Protein AF-A0A418RTS6-F1 (afdb_monomer_lite)

Sequence (90 aa):
MKQTKVLLNFFKFPIPIRIIFYRSIISHLTGNANFLVPSVSLDLATAAVDALAQCSVAAKDGAHITLANRNDAEKAADAIFRNLASYVEF

Radius of gyration: 13.52 Å; chains: 1; bounding box: 30×29×38 Å

pLDDT: mean 76.41, std 11.32, range [42.56, 88.25]

Secondary structure (DSSP, 8-state):
-PPP--S--GGGS-HHHHHHHHHHHHHHHTT-TT-SS-SS-HHHHHHHHHHHHHHHHHGGG--HHHHHHHHHHHHHHHHHHHHHHHHS--

Foldseek 3Di:
DDAQDFPDPLLPDDLVVSLVVLVVVLVVLVPDPVNPDAPDDSVLLVVLSVQLVVLVVVCVVVDPVSVVSNVVSSVVNVRSVSSRSVVVDD

Structure (mmCIF, N/CA/C/O backbone):
data_AF-A0A418RTS6-F1
#
_entry.id   AF-A0A418RTS6-F1
#
loop_
_atom_site.group_PDB
_atom_site.id
_atom_site.type_symbol
_atom_site.label_atom_id
_atom_site.label_alt_id
_atom_site.label_comp_id
_atom_site.label_asym_id
_atom_site.label_entity_id
_atom_site.label_seq_id
_atom_site.pdbx_PDB_ins_code
_atom_site.Cartn_x
_atom_site.Cartn_y
_atom_site.Cartn_z
_atom_site.occupancy
_atom_site.B_iso_or_equiv
_atom_site.auth_seq_id
_atom_site.auth_comp_id
_atom_site.auth_asym_id
_atom_site.auth_atom_id
_atom_site.pdbx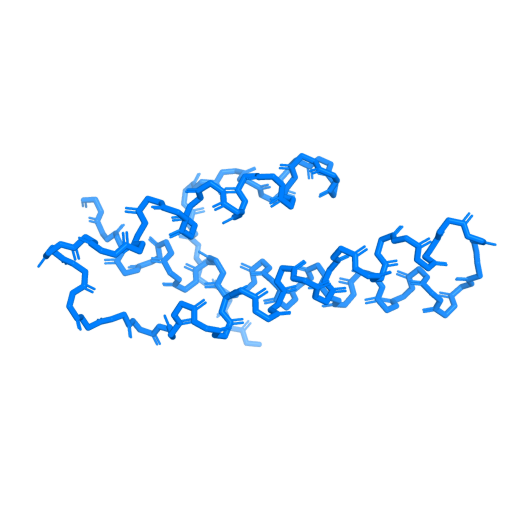_PDB_model_num
ATOM 1 N N . MET A 1 1 ? -2.127 19.111 1.774 1.00 43.53 1 MET A N 1
ATOM 2 C CA . MET A 1 1 ? -2.953 18.581 2.885 1.00 43.53 1 MET A CA 1
ATOM 3 C C . MET A 1 1 ? -2.049 18.274 4.075 1.00 43.53 1 MET A C 1
ATOM 5 O O . MET A 1 1 ? -0.958 17.762 3.853 1.00 43.53 1 MET A O 1
ATOM 9 N N . LYS A 1 2 ? -2.447 18.624 5.309 1.00 42.66 2 LYS A N 1
ATOM 10 C CA . LYS A 1 2 ? -1.690 18.271 6.528 1.00 42.66 2 LYS A CA 1
ATOM 11 C C . LYS A 1 2 ? -1.701 16.746 6.686 1.00 42.66 2 LYS A C 1
ATOM 13 O O . LYS A 1 2 ? -2.773 16.161 6.751 1.00 42.66 2 LYS A O 1
ATOM 18 N N . GLN A 1 3 ? -0.527 16.120 6.714 1.00 54.25 3 GLN A N 1
ATOM 19 C CA . GLN A 1 3 ? -0.403 14.681 6.952 1.00 54.25 3 GLN A CA 1
ATOM 20 C C . GLN A 1 3 ? -0.488 14.387 8.452 1.00 54.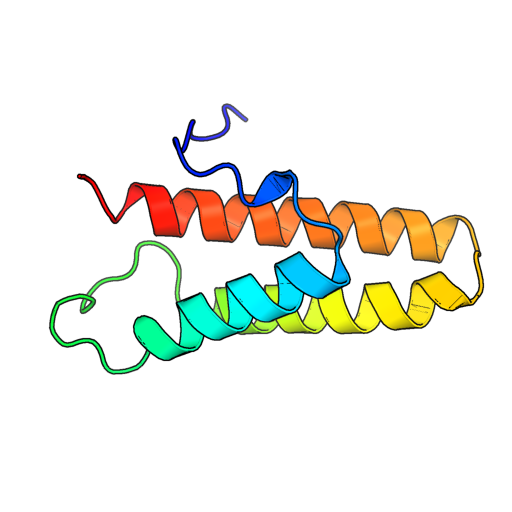25 3 GLN A C 1
ATOM 22 O O . GLN A 1 3 ? 0.145 15.078 9.255 1.00 54.25 3 GLN A O 1
ATOM 27 N N . THR A 1 4 ? -1.231 13.346 8.822 1.00 59.31 4 THR A N 1
ATOM 28 C CA . THR A 1 4 ? -1.315 12.872 10.204 1.00 59.31 4 THR A CA 1
ATOM 29 C C . THR A 1 4 ? 0.063 12.394 10.673 1.00 59.31 4 THR A C 1
ATOM 31 O O . THR A 1 4 ? 0.719 11.564 10.025 1.00 59.31 4 THR A O 1
ATOM 34 N N . LYS A 1 5 ? 0.549 12.975 11.777 1.00 53.75 5 LYS A N 1
ATOM 35 C CA . LYS A 1 5 ? 1.830 12.604 12.390 1.00 53.75 5 LYS A CA 1
ATOM 36 C C . LYS A 1 5 ? 1.631 11.325 13.193 1.00 53.75 5 LYS A C 1
ATOM 38 O O . LYS A 1 5 ? 1.161 11.369 14.320 1.00 53.75 5 LYS A O 1
ATOM 43 N N . VAL A 1 6 ? 2.002 10.200 12.600 1.00 55.72 6 VAL A N 1
ATOM 44 C CA . VAL A 1 6 ? 2.037 8.905 13.282 1.00 55.72 6 VAL A CA 1
ATOM 45 C C . VAL A 1 6 ? 3.447 8.690 13.834 1.00 55.72 6 VAL A C 1
ATOM 47 O O . VAL A 1 6 ? 4.423 8.945 13.127 1.00 55.72 6 VAL A O 1
ATOM 50 N N . LEU A 1 7 ? 3.558 8.230 15.084 1.00 55.12 7 LEU A N 1
ATOM 51 C CA . LEU A 1 7 ? 4.829 7.939 15.774 1.00 55.12 7 LEU A CA 1
ATOM 52 C C . LEU A 1 7 ? 5.654 6.829 15.101 1.00 55.12 7 LEU A C 1
ATOM 54 O O . LEU A 1 7 ? 6.864 6.724 15.300 1.00 55.12 7 LEU A O 1
ATOM 58 N N . LEU A 1 8 ? 5.003 5.988 14.305 1.00 60.19 8 LEU A N 1
ATOM 59 C CA . LEU A 1 8 ? 5.611 4.814 13.709 1.00 60.19 8 LEU A CA 1
ATOM 60 C C . LEU A 1 8 ? 6.486 5.187 12.497 1.00 60.19 8 LEU A C 1
ATOM 62 O O . LEU A 1 8 ? 6.038 5.769 11.513 1.00 60.19 8 LEU A O 1
ATOM 66 N N . ASN A 1 9 ? 7.763 4.805 12.562 1.00 66.62 9 ASN A N 1
ATOM 67 C CA . ASN A 1 9 ? 8.794 5.107 11.562 1.00 66.62 9 ASN A CA 1
ATOM 68 C C . ASN A 1 9 ? 8.763 4.182 10.325 1.00 66.62 9 ASN A C 1
ATOM 70 O O . ASN A 1 9 ? 9.782 4.040 9.649 1.00 66.62 9 ASN A O 1
ATOM 74 N N . PHE A 1 10 ? 7.634 3.550 9.993 1.00 69.19 10 PHE A N 1
ATOM 75 C CA . PHE A 1 10 ? 7.587 2.574 8.892 1.00 69.19 10 PHE A CA 1
ATOM 76 C C . PHE A 1 10 ? 7.882 3.176 7.506 1.00 69.19 10 PHE A C 1
ATOM 78 O O . PHE A 1 10 ? 8.323 2.464 6.610 1.00 69.19 10 PHE A O 1
ATOM 85 N N . PHE A 1 11 ? 7.778 4.498 7.357 1.00 68.12 11 PHE A N 1
ATOM 86 C CA . PHE A 1 11 ? 8.202 5.253 6.165 1.00 68.12 11 PHE A CA 1
ATOM 87 C C . PHE A 1 11 ? 9.715 5.223 5.914 1.00 68.12 11 PHE A C 1
ATOM 89 O O . PHE A 1 11 ? 10.169 5.594 4.840 1.00 68.12 11 PHE A O 1
ATOM 96 N N . LYS A 1 12 ? 10.521 4.824 6.907 1.00 73.06 12 LYS A N 1
ATOM 97 C CA . LYS A 1 12 ? 11.979 4.712 6.759 1.00 73.06 12 LYS A CA 1
ATOM 98 C C . LYS A 1 12 ? 12.406 3.372 6.165 1.00 73.06 12 LYS A C 1
ATOM 100 O O . LYS A 1 12 ? 13.570 3.221 5.803 1.00 73.06 12 LYS A O 1
ATOM 105 N N . PHE A 1 13 ? 11.501 2.396 6.070 1.00 77.69 13 PHE A N 1
ATOM 106 C CA . PHE A 1 13 ? 11.847 1.100 5.503 1.00 77.69 13 PHE A CA 1
ATOM 107 C C . PHE A 1 13 ? 12.037 1.189 3.983 1.00 77.69 13 PHE A C 1
ATOM 109 O O . PHE A 1 13 ? 11.272 1.887 3.310 1.00 77.69 13 PHE A O 1
ATOM 116 N N . PRO A 1 14 ? 13.004 0.448 3.414 1.00 82.31 14 PRO A N 1
ATOM 117 C CA . PRO A 1 14 ? 13.079 0.220 1.975 1.00 82.31 14 PRO A CA 1
ATOM 118 C C . PRO A 1 14 ? 11.751 -0.315 1.424 1.00 82.31 14 PRO A C 1
ATOM 120 O O . PRO A 1 14 ? 11.092 -1.113 2.090 1.00 82.31 14 PRO A O 1
ATOM 123 N N . ILE A 1 15 ? 11.384 0.072 0.197 1.00 81.31 15 ILE A N 1
ATOM 124 C CA . ILE A 1 15 ? 10.101 -0.283 -0.447 1.00 81.31 15 ILE A CA 1
ATOM 125 C C . ILE A 1 15 ? 9.751 -1.782 -0.322 1.00 81.31 15 ILE A C 1
ATOM 127 O O . ILE A 1 15 ? 8.629 -2.077 0.089 1.00 81.31 15 ILE A O 1
ATOM 131 N N . PRO A 1 16 ? 10.674 -2.741 -0.561 1.00 80.31 16 PRO A N 1
ATOM 132 C CA . PRO A 1 16 ? 10.362 -4.165 -0.408 1.00 80.31 16 PRO A CA 1
ATOM 133 C C . PRO A 1 16 ? 9.962 -4.553 1.023 1.00 80.31 16 PRO A C 1
ATOM 135 O O . PRO A 1 16 ? 9.009 -5.300 1.223 1.00 80.31 16 PRO A O 1
ATOM 138 N N . ILE A 1 17 ? 10.659 -4.009 2.025 1.00 81.88 17 ILE A N 1
ATOM 139 C CA . ILE A 1 17 ? 10.366 -4.250 3.446 1.00 81.88 17 ILE A CA 1
ATOM 140 C C . ILE A 1 17 ? 9.040 -3.585 3.823 1.00 81.88 17 ILE A C 1
ATOM 142 O O . ILE A 1 17 ? 8.246 -4.157 4.567 1.00 81.88 17 ILE A O 1
ATOM 146 N N . ARG A 1 18 ? 8.764 -2.405 3.261 1.00 82.50 18 ARG A N 1
ATOM 147 C CA . ARG A 1 18 ? 7.526 -1.663 3.501 1.00 82.50 18 ARG A CA 1
ATOM 148 C C . ARG A 1 18 ? 6.295 -2.408 2.978 1.00 82.50 18 ARG A C 1
ATOM 150 O O . ARG A 1 18 ? 5.314 -2.518 3.703 1.00 82.50 18 ARG A O 1
ATOM 157 N N . ILE A 1 19 ? 6.376 -3.005 1.786 1.00 84.06 19 ILE A N 1
ATOM 158 C CA . ILE A 1 19 ? 5.310 -3.857 1.226 1.00 84.06 19 ILE A CA 1
ATOM 159 C C . ILE A 1 19 ? 5.010 -5.037 2.160 1.00 84.06 19 ILE A C 1
ATOM 161 O O . ILE A 1 19 ? 3.848 -5.294 2.472 1.00 84.06 19 ILE A O 1
ATOM 165 N N . ILE A 1 20 ? 6.043 -5.738 2.642 1.00 85.62 20 ILE A N 1
ATOM 166 C CA . ILE A 1 20 ? 5.876 -6.875 3.563 1.00 85.62 20 ILE A CA 1
ATOM 167 C C . ILE A 1 20 ? 5.220 -6.417 4.869 1.00 85.62 20 ILE A C 1
ATOM 169 O O . ILE A 1 20 ? 4.272 -7.043 5.342 1.00 85.62 20 ILE A O 1
ATOM 173 N N . PHE A 1 21 ? 5.687 -5.300 5.427 1.00 84.81 21 PHE A N 1
ATOM 174 C CA . PHE A 1 21 ? 5.139 -4.727 6.651 1.00 84.81 21 PHE A CA 1
ATOM 175 C C . PHE A 1 21 ? 3.658 -4.349 6.498 1.00 84.81 21 PHE A C 1
ATOM 177 O O . PHE A 1 21 ? 2.838 -4.699 7.344 1.00 84.81 21 PHE A O 1
ATOM 184 N N . TYR A 1 22 ? 3.287 -3.711 5.387 1.00 84.38 22 TYR A N 1
ATOM 185 C CA . TYR A 1 22 ? 1.898 -3.367 5.083 1.00 84.38 22 TYR A CA 1
ATOM 186 C C . TYR A 1 22 ? 0.998 -4.587 4.911 1.00 84.38 22 TYR A C 1
ATOM 188 O O . TYR A 1 22 ? -0.113 -4.598 5.440 1.00 84.38 22 TYR A O 1
ATOM 196 N N . ARG A 1 23 ? 1.487 -5.650 4.265 1.00 86.12 23 ARG A N 1
ATOM 197 C CA . ARG A 1 23 ? 0.758 -6.925 4.182 1.00 86.12 23 ARG A CA 1
ATOM 198 C C . ARG A 1 23 ? 0.570 -7.573 5.551 1.00 86.12 23 ARG A C 1
ATOM 200 O O . ARG A 1 23 ? -0.504 -8.095 5.828 1.00 86.12 23 ARG A O 1
ATOM 207 N N . SER A 1 24 ? 1.582 -7.503 6.414 1.00 83.31 24 SER A N 1
ATOM 208 C CA . SER A 1 24 ? 1.485 -7.995 7.792 1.00 83.31 24 SER A CA 1
ATOM 209 C C . SER A 1 24 ? 0.434 -7.223 8.596 1.00 83.31 24 SER A C 1
ATOM 211 O O . SER A 1 24 ? -0.391 -7.844 9.261 1.00 83.31 24 SER A O 1
ATOM 213 N N . ILE A 1 25 ? 0.392 -5.890 8.472 1.00 82.06 25 ILE A N 1
ATOM 214 C CA . ILE A 1 25 ? -0.654 -5.063 9.094 1.00 82.06 25 ILE A CA 1
ATOM 215 C C . ILE A 1 25 ? -2.039 -5.464 8.594 1.00 82.06 25 ILE A C 1
ATOM 217 O O . ILE A 1 25 ? -2.919 -5.702 9.416 1.00 82.06 25 ILE A O 1
ATOM 221 N N . ILE A 1 26 ? -2.236 -5.564 7.274 1.00 83.06 26 ILE A N 1
ATOM 222 C CA . ILE A 1 26 ? -3.528 -5.975 6.707 1.00 83.06 26 ILE A CA 1
ATOM 223 C C . ILE A 1 26 ? -3.934 -7.330 7.292 1.00 83.06 26 ILE A C 1
ATOM 225 O O . ILE A 1 26 ? -5.027 -7.437 7.830 1.00 83.06 26 ILE A O 1
ATOM 229 N N . SER A 1 27 ? -3.034 -8.318 7.309 1.00 83.62 27 SER A N 1
ATOM 230 C CA . SER A 1 27 ? -3.330 -9.644 7.864 1.00 83.62 27 SER A CA 1
ATOM 231 C C . SER A 1 27 ? -3.697 -9.628 9.351 1.00 83.62 27 SER A C 1
ATOM 233 O O . SER A 1 27 ? -4.488 -10.465 9.770 1.00 83.62 27 SER A O 1
ATOM 235 N N . HIS A 1 28 ? -3.128 -8.724 10.154 1.00 79.69 28 HIS A N 1
ATOM 236 C CA . HIS A 1 28 ? -3.463 -8.593 11.578 1.00 79.69 28 HIS A CA 1
ATOM 237 C C . HIS A 1 28 ? -4.768 -7.821 11.827 1.00 79.69 28 HIS A C 1
ATOM 239 O O . HIS A 1 28 ? -5.392 -7.986 12.876 1.00 79.69 28 HIS A O 1
ATOM 245 N N . LEU A 1 29 ? -5.175 -6.958 10.892 1.00 76.44 29 LEU A N 1
ATOM 246 C CA . LEU A 1 29 ? -6.437 -6.219 10.961 1.00 76.44 29 LEU A CA 1
ATOM 247 C C . LEU A 1 29 ? -7.603 -7.015 10.357 1.00 76.44 29 LEU A C 1
ATOM 249 O O . LEU A 1 29 ? -8.741 -6.871 10.803 1.00 76.44 29 LEU A O 1
ATOM 253 N N . THR A 1 30 ? -7.339 -7.880 9.375 1.00 77.12 30 THR A N 1
ATOM 254 C CA . THR A 1 30 ? -8.339 -8.767 8.776 1.00 77.12 30 THR A CA 1
ATOM 255 C C . THR A 1 30 ? -8.859 -9.758 9.815 1.00 77.12 30 THR A C 1
ATOM 257 O O . THR A 1 30 ? -8.110 -10.558 10.366 1.00 77.12 30 THR A O 1
ATOM 260 N N . GLY A 1 31 ? -10.168 -9.721 10.072 1.00 69.25 31 GLY A N 1
ATOM 261 C CA . GLY A 1 31 ? -10.817 -10.602 11.048 1.00 69.25 31 GLY A CA 1
ATOM 262 C C . GLY A 1 31 ? -10.657 -10.162 12.506 1.00 69.25 31 GLY A C 1
ATOM 263 O O . GLY A 1 31 ? -11.055 -10.898 13.407 1.00 69.25 31 GLY A O 1
ATOM 264 N N . ASN A 1 32 ? -10.107 -8.972 12.764 1.00 71.44 32 ASN A N 1
ATOM 265 C CA . ASN A 1 32 ? -10.011 -8.445 14.118 1.00 71.44 32 ASN A CA 1
ATOM 266 C C . ASN A 1 32 ? -11.370 -7.894 14.584 1.00 71.44 32 ASN A C 1
ATOM 268 O O . ASN A 1 32 ? -11.872 -6.906 14.048 1.00 71.44 32 ASN A O 1
ATOM 272 N N . ALA A 1 33 ? -11.949 -8.515 15.615 1.00 66.69 33 ALA A N 1
ATOM 273 C CA . ALA A 1 33 ? -13.252 -8.145 16.173 1.00 66.69 33 ALA A CA 1
ATOM 274 C C . ALA A 1 33 ? -13.288 -6.741 16.809 1.00 66.69 33 ALA A C 1
ATOM 276 O O . ALA A 1 33 ? -14.366 -6.185 16.989 1.00 66.69 33 ALA A O 1
ATOM 277 N N . ASN A 1 34 ? -12.129 -6.152 17.120 1.00 67.81 34 ASN A N 1
ATOM 278 C CA . ASN A 1 34 ? -12.024 -4.780 17.627 1.00 67.81 34 ASN A CA 1
ATOM 279 C C . ASN A 1 34 ? -11.884 -3.739 16.501 1.00 67.81 34 ASN A C 1
ATOM 281 O O . ASN A 1 34 ? -11.847 -2.542 16.767 1.00 67.81 34 ASN A O 1
ATOM 285 N N . PHE A 1 35 ? -11.810 -4.182 15.243 1.00 66.56 35 PHE A N 1
ATOM 286 C CA . PHE A 1 35 ? -11.625 -3.339 14.062 1.00 66.56 35 PHE A CA 1
ATOM 287 C C . PHE A 1 35 ? -12.875 -3.379 13.167 1.00 66.56 35 PHE A C 1
ATOM 289 O O . PHE A 1 35 ? -12.819 -3.708 11.985 1.00 66.56 35 PHE A O 1
ATOM 296 N N . LEU A 1 36 ? -14.037 -3.087 13.763 1.00 62.97 36 LEU A N 1
ATOM 297 C CA . LEU A 1 36 ? -15.346 -3.203 13.103 1.00 62.97 36 LEU A CA 1
ATOM 298 C C . LEU A 1 36 ? -15.653 -2.042 12.151 1.00 62.97 36 LEU A C 1
ATOM 300 O O . LEU A 1 36 ? -16.402 -2.226 11.194 1.00 62.97 36 LEU A O 1
ATOM 304 N N . VAL A 1 37 ? -15.086 -0.854 12.397 1.00 64.19 37 VAL A N 1
ATOM 305 C CA . VAL A 1 37 ? -15.320 0.342 11.570 1.00 64.19 37 VAL A CA 1
ATOM 306 C C . VAL A 1 37 ? -13.988 1.011 11.219 1.00 64.19 37 VAL A C 1
ATOM 308 O O . VAL A 1 37 ? -13.610 2.010 11.833 1.00 64.19 37 VAL A O 1
ATOM 311 N N . PRO A 1 38 ? -13.250 0.466 10.240 1.00 65.06 38 PRO A N 1
ATOM 312 C CA . PRO A 1 38 ? -12.025 1.085 9.757 1.00 65.06 38 PRO A CA 1
ATOM 313 C C . PRO A 1 38 ? -12.313 2.467 9.158 1.00 65.06 38 PRO A C 1
ATOM 315 O O . PRO A 1 38 ? -13.196 2.596 8.311 1.00 65.06 38 PRO A O 1
ATOM 318 N N . SER A 1 39 ? -11.506 3.482 9.482 1.00 65.75 39 SER A N 1
ATOM 319 C CA . SER A 1 39 ? -11.547 4.772 8.766 1.00 65.75 39 SER A CA 1
ATOM 320 C C . SER A 1 39 ? -11.187 4.643 7.278 1.00 65.75 39 SER A C 1
ATOM 322 O O . SER A 1 39 ? -11.565 5.486 6.468 1.00 65.75 39 SER A O 1
ATOM 324 N N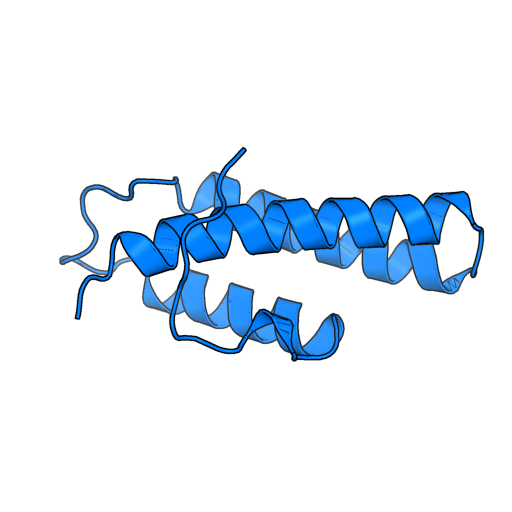 . VAL A 1 40 ? -10.434 3.599 6.910 1.00 70.69 40 VAL A N 1
ATOM 325 C CA . VAL A 1 40 ? -10.108 3.228 5.526 1.00 70.69 40 VAL A CA 1
ATOM 326 C C . VAL A 1 40 ? -10.350 1.731 5.368 1.00 70.69 40 VAL A C 1
ATOM 328 O O . VAL A 1 40 ? -9.866 0.957 6.192 1.00 70.69 40 VAL A O 1
ATOM 331 N N . SER A 1 41 ? -11.077 1.311 4.328 1.00 79.06 41 SER A N 1
ATOM 332 C CA . SER A 1 41 ? -11.351 -0.114 4.115 1.00 79.06 41 SER A CA 1
ATOM 333 C C . SER A 1 41 ? -10.058 -0.907 3.894 1.00 79.06 41 SER A C 1
ATOM 335 O O . SER A 1 41 ? -9.117 -0.442 3.241 1.00 79.06 41 SER A O 1
ATOM 337 N N . LEU A 1 42 ? -10.019 -2.133 4.421 1.00 77.31 42 LEU A N 1
ATOM 338 C CA . LEU A 1 42 ? -8.884 -3.038 4.219 1.00 77.31 42 LEU A CA 1
ATOM 339 C C . LEU A 1 42 ? -8.704 -3.405 2.738 1.00 77.31 42 LEU A C 1
ATOM 341 O O . LEU A 1 42 ? -7.576 -3.626 2.301 1.00 77.31 42 LEU A O 1
ATOM 345 N N . ASP A 1 43 ? -9.778 -3.371 1.947 1.00 81.19 43 ASP A N 1
ATOM 346 C CA . ASP A 1 43 ? -9.724 -3.578 0.497 1.00 81.19 43 ASP A CA 1
ATOM 347 C C . ASP A 1 43 ? -8.960 -2.454 -0.214 1.00 81.19 43 ASP A C 1
ATOM 349 O O . ASP A 1 43 ? -8.102 -2.722 -1.056 1.00 81.19 43 ASP A O 1
ATOM 353 N N . LEU A 1 44 ? -9.195 -1.190 0.168 1.00 81.56 44 LEU A N 1
ATOM 354 C CA . LEU A 1 44 ? -8.443 -0.046 -0.364 1.00 81.56 44 LEU A CA 1
ATOM 355 C C . LEU A 1 44 ? -6.968 -0.104 0.043 1.00 81.56 44 LEU A C 1
ATOM 357 O O . LEU A 1 44 ? -6.091 0.196 -0.769 1.00 81.56 44 LEU A O 1
ATOM 361 N N . ALA A 1 45 ? -6.682 -0.513 1.282 1.00 83.00 45 ALA A N 1
ATOM 362 C CA . ALA A 1 45 ? -5.311 -0.704 1.743 1.00 83.00 45 ALA A CA 1
ATOM 363 C C . ALA A 1 45 ? -4.602 -1.820 0.959 1.00 83.00 45 ALA A C 1
ATOM 365 O O . ALA A 1 45 ? -3.463 -1.639 0.533 1.00 83.00 45 ALA A O 1
ATOM 366 N N . THR A 1 46 ? -5.288 -2.937 0.706 1.00 85.94 46 THR A N 1
ATOM 367 C CA . THR A 1 46 ? -4.759 -4.058 -0.085 1.00 85.94 46 THR A CA 1
ATOM 368 C C . THR A 1 46 ? -4.471 -3.631 -1.521 1.00 85.94 46 THR A C 1
ATOM 370 O O . THR A 1 46 ? -3.355 -3.824 -2.001 1.00 85.94 46 THR A O 1
ATOM 373 N N . ALA A 1 47 ? -5.415 -2.940 -2.167 1.00 87.12 47 ALA A N 1
ATOM 374 C CA . ALA A 1 47 ? -5.240 -2.422 -3.521 1.00 87.12 47 ALA A CA 1
ATOM 375 C C . ALA A 1 47 ? -4.040 -1.463 -3.635 1.00 87.12 47 ALA A C 1
ATOM 377 O O . ALA A 1 47 ? -3.279 -1.530 -4.600 1.00 87.12 47 ALA A O 1
ATOM 378 N N . ALA A 1 48 ? -3.821 -0.601 -2.636 1.00 85.38 48 ALA A N 1
ATOM 379 C CA . ALA A 1 48 ? -2.678 0.311 -2.616 1.00 85.38 48 ALA A CA 1
ATOM 380 C C . ALA A 1 48 ? -1.333 -0.420 -2.463 1.00 85.38 48 ALA A C 1
ATOM 382 O O . ALA A 1 48 ? -0.347 -0.046 -3.101 1.00 85.38 48 ALA A O 1
ATOM 383 N N . VAL A 1 49 ? -1.282 -1.478 -1.646 1.00 87.62 49 VAL A N 1
ATOM 384 C CA . VAL A 1 49 ? -0.074 -2.303 -1.482 1.00 87.62 49 VAL A CA 1
ATOM 385 C C . VAL A 1 49 ? 0.232 -3.097 -2.747 1.00 87.62 49 VAL A C 1
ATOM 387 O O . VAL A 1 49 ? 1.396 -3.187 -3.142 1.00 87.62 49 VAL A O 1
ATOM 390 N N . ASP A 1 50 ? -0.786 -3.641 -3.408 1.00 88.25 50 ASP A N 1
ATOM 391 C CA . ASP A 1 50 ? -0.608 -4.374 -4.659 1.00 88.25 50 ASP A CA 1
ATOM 392 C C . ASP A 1 50 ? -0.173 -3.451 -5.802 1.00 88.25 50 ASP A C 1
ATOM 394 O O . ASP A 1 50 ? 0.741 -3.801 -6.552 1.00 88.25 50 ASP A O 1
ATOM 398 N N . ALA A 1 51 ? -0.720 -2.233 -5.875 1.00 86.25 51 ALA A N 1
ATOM 399 C CA . ALA A 1 51 ? -0.249 -1.203 -6.799 1.00 86.25 51 ALA A CA 1
ATOM 400 C C . ALA A 1 51 ? 1.225 -0.837 -6.542 1.00 86.25 51 ALA A C 1
ATOM 402 O O . ALA A 1 51 ? 2.026 -0.793 -7.477 1.00 86.25 51 ALA A O 1
ATOM 403 N N . LEU A 1 52 ? 1.624 -0.650 -5.276 1.00 86.94 52 LEU A N 1
ATOM 404 C CA . LEU A 1 52 ? 3.022 -0.398 -4.911 1.00 86.94 52 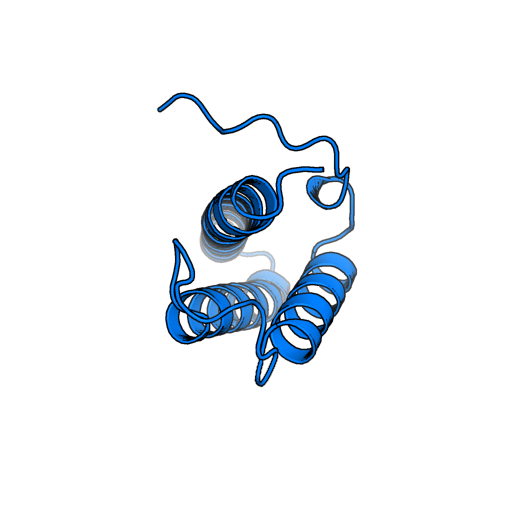LEU A CA 1
ATOM 405 C C . LEU A 1 52 ? 3.940 -1.564 -5.311 1.00 86.94 52 LEU A C 1
ATOM 407 O O . LEU A 1 52 ? 5.038 -1.335 -5.823 1.00 86.94 52 LEU A O 1
ATOM 411 N N . ALA A 1 53 ? 3.500 -2.809 -5.119 1.00 87.38 53 ALA A N 1
ATOM 412 C CA . ALA A 1 53 ? 4.255 -3.991 -5.522 1.00 87.38 53 ALA A CA 1
ATOM 413 C C . ALA A 1 53 ? 4.430 -4.066 -7.048 1.00 87.38 53 ALA A C 1
ATOM 415 O O . ALA A 1 53 ? 5.547 -4.280 -7.523 1.00 87.38 53 ALA A O 1
ATOM 416 N N . GLN A 1 54 ? 3.369 -3.816 -7.818 1.00 87.38 54 GLN A N 1
ATOM 417 C CA . GLN A 1 54 ? 3.424 -3.778 -9.282 1.00 87.38 54 GLN A CA 1
ATOM 418 C C . GLN A 1 54 ? 4.352 -2.669 -9.788 1.00 87.38 54 GLN A C 1
ATOM 420 O O . GLN A 1 54 ? 5.246 -2.933 -10.595 1.00 87.38 54 GLN A O 1
ATOM 425 N N . CYS A 1 55 ? 4.220 -1.446 -9.266 1.00 85.56 55 CYS A N 1
ATOM 426 C CA . CYS A 1 55 ? 5.111 -0.344 -9.625 1.00 85.56 55 CYS A CA 1
ATOM 427 C C . CYS A 1 55 ? 6.561 -0.607 -9.195 1.00 85.56 55 CYS A C 1
ATOM 429 O O . CYS A 1 55 ? 7.486 -0.216 -9.902 1.00 85.56 55 CYS A O 1
ATOM 431 N N . SER A 1 56 ? 6.790 -1.298 -8.073 1.00 84.88 56 SER A N 1
ATOM 432 C CA . SER A 1 56 ? 8.141 -1.676 -7.644 1.00 84.88 56 SER A CA 1
ATOM 433 C C . SER A 1 56 ? 8.794 -2.690 -8.583 1.00 84.88 56 SER A C 1
ATOM 435 O O . SER A 1 56 ? 10.018 -2.677 -8.711 1.00 84.88 56 SER A O 1
ATOM 437 N N . VAL A 1 57 ? 8.014 -3.570 -9.216 1.00 86.25 57 VAL A N 1
ATOM 438 C CA . VAL A 1 57 ? 8.516 -4.495 -10.240 1.00 86.25 57 VAL A CA 1
ATOM 439 C C . VAL A 1 57 ? 8.773 -3.746 -11.546 1.00 86.25 57 VAL A C 1
ATOM 441 O O . VAL A 1 57 ? 9.862 -3.876 -12.093 1.00 86.25 57 VAL A O 1
ATOM 444 N N . ALA A 1 58 ? 7.836 -2.907 -11.994 1.00 83.25 58 ALA A N 1
ATOM 445 C CA . ALA A 1 58 ? 7.980 -2.118 -13.220 1.00 83.25 58 ALA A CA 1
ATOM 446 C C . ALA A 1 58 ? 9.147 -1.113 -13.159 1.00 83.25 58 ALA A C 1
ATOM 448 O O . ALA A 1 58 ? 9.812 -0.858 -14.155 1.00 83.25 58 ALA A O 1
ATOM 449 N N . ALA A 1 59 ? 9.445 -0.568 -11.976 1.00 82.00 59 ALA A N 1
ATOM 450 C CA . ALA A 1 59 ? 10.570 0.343 -11.775 1.00 82.00 59 ALA A CA 1
ATOM 451 C C . ALA A 1 59 ? 11.950 -0.335 -11.833 1.00 82.00 59 ALA A C 1
ATOM 453 O O . ALA A 1 59 ? 12.960 0.370 -11.788 1.00 82.00 59 ALA A O 1
ATOM 454 N N . LYS A 1 60 ? 12.025 -1.673 -11.926 1.00 79.19 60 LYS A N 1
ATOM 455 C CA . LYS A 1 60 ? 13.304 -2.381 -12.108 1.00 79.19 60 LYS A CA 1
ATOM 456 C C . LYS A 1 60 ? 13.980 -2.025 -13.427 1.00 79.19 60 LYS A C 1
ATOM 458 O O . LYS A 1 60 ? 15.205 -1.995 -13.470 1.00 79.19 60 LYS A O 1
ATOM 463 N N . ASP A 1 61 ? 13.192 -1.680 -14.441 1.00 75.69 61 ASP A N 1
ATOM 464 C CA . ASP A 1 61 ? 13.697 -1.256 -15.747 1.00 75.69 61 ASP A CA 1
ATOM 465 C C . ASP A 1 61 ? 14.305 0.161 -15.706 1.00 75.69 61 ASP A C 1
ATOM 467 O O . ASP A 1 61 ? 14.893 0.623 -16.680 1.00 75.69 61 ASP A O 1
ATOM 471 N N . GLY A 1 62 ? 14.187 0.873 -14.574 1.00 75.31 62 GLY A N 1
ATOM 472 C CA . GLY A 1 62 ? 14.872 2.144 -14.323 1.00 75.31 62 GLY A CA 1
ATOM 473 C C . GLY A 1 62 ? 14.331 3.341 -15.107 1.00 75.31 62 GLY A C 1
ATOM 474 O O . GLY A 1 62 ? 14.863 4.443 -14.984 1.00 75.31 62 GLY A O 1
ATOM 475 N N . ALA A 1 63 ? 13.261 3.171 -15.888 1.00 87.38 63 ALA A N 1
ATOM 476 C CA . ALA A 1 63 ? 12.658 4.259 -16.643 1.00 87.38 63 ALA A CA 1
ATOM 477 C C . ALA A 1 63 ? 12.106 5.343 -15.699 1.00 87.38 63 ALA A C 1
ATOM 479 O O . ALA A 1 63 ? 11.380 5.044 -14.747 1.00 87.38 63 ALA A O 1
ATOM 480 N N . HIS A 1 64 ? 12.382 6.617 -15.991 1.00 82.69 64 HIS A N 1
ATOM 481 C CA . HIS A 1 64 ? 11.974 7.747 -15.143 1.00 82.69 64 HIS A CA 1
ATOM 482 C C . HIS A 1 64 ? 10.478 7.754 -14.797 1.00 82.69 64 HIS A C 1
ATOM 484 O O . HIS A 1 64 ? 10.116 8.031 -13.656 1.00 82.69 64 HIS A O 1
ATOM 490 N N . ILE A 1 65 ? 9.618 7.393 -15.753 1.00 85.62 65 ILE A N 1
ATOM 491 C CA . ILE A 1 65 ? 8.165 7.311 -15.546 1.00 85.62 65 ILE A CA 1
ATOM 492 C C . ILE A 1 65 ? 7.817 6.199 -14.547 1.00 85.62 65 ILE A C 1
ATOM 494 O O . ILE A 1 65 ? 7.025 6.407 -13.635 1.00 85.62 65 ILE A O 1
ATOM 498 N N . THR A 1 66 ? 8.447 5.028 -14.665 1.00 83.31 66 THR A N 1
ATOM 499 C CA . THR A 1 66 ? 8.200 3.894 -13.757 1.00 83.31 66 THR A CA 1
ATOM 500 C C . THR A 1 66 ? 8.672 4.183 -12.330 1.00 83.31 66 THR A C 1
ATOM 502 O O . THR A 1 66 ? 7.990 3.824 -11.370 1.00 83.31 66 THR A O 1
ATOM 505 N N . LEU A 1 67 ? 9.786 4.910 -12.178 1.00 84.00 67 LEU A N 1
ATOM 506 C CA . LEU A 1 67 ? 10.276 5.397 -10.886 1.00 84.00 67 LEU A CA 1
ATOM 507 C C . LEU A 1 67 ? 9.339 6.443 -10.271 1.00 84.00 67 LEU A C 1
ATOM 509 O O . LEU A 1 67 ? 9.058 6.369 -9.075 1.00 84.00 67 LEU A O 1
ATOM 513 N N . ALA A 1 68 ? 8.836 7.387 -11.072 1.00 83.62 68 ALA A N 1
ATOM 514 C CA . ALA A 1 68 ? 7.857 8.373 -10.619 1.00 83.62 68 ALA A CA 1
ATOM 515 C C . ALA A 1 68 ? 6.568 7.690 -10.138 1.00 83.62 68 ALA A C 1
ATOM 517 O O . ALA A 1 68 ? 6.153 7.904 -9.000 1.00 83.62 68 ALA A O 1
ATOM 518 N N . ASN A 1 69 ? 6.026 6.765 -10.936 1.00 83.44 69 ASN A N 1
ATOM 519 C CA . ASN A 1 69 ? 4.833 5.992 -10.587 1.00 83.44 69 ASN A CA 1
ATOM 520 C C . ASN A 1 69 ? 5.024 5.181 -9.298 1.00 83.44 69 ASN A C 1
ATOM 522 O O . ASN A 1 69 ? 4.124 5.127 -8.463 1.00 83.44 69 ASN A O 1
ATOM 526 N N . ARG A 1 70 ? 6.209 4.588 -9.090 1.00 85.75 70 ARG A N 1
ATOM 527 C CA . ARG A 1 70 ? 6.541 3.888 -7.840 1.00 85.75 70 ARG A CA 1
ATOM 528 C C . ARG A 1 70 ? 6.541 4.832 -6.640 1.00 85.75 70 ARG A C 1
ATOM 530 O O . ARG A 1 70 ? 5.979 4.482 -5.608 1.00 85.75 70 ARG A O 1
ATOM 537 N N . ASN A 1 71 ? 7.154 6.006 -6.764 1.00 85.50 71 ASN A N 1
ATOM 538 C CA . ASN A 1 71 ? 7.213 6.978 -5.671 1.00 85.50 71 ASN A CA 1
ATOM 539 C C . ASN A 1 71 ? 5.824 7.567 -5.353 1.00 85.50 71 ASN A C 1
ATOM 541 O O . ASN A 1 71 ? 5.532 7.880 -4.200 1.00 85.50 71 ASN A O 1
ATOM 545 N N . ASP A 1 72 ? 4.953 7.715 -6.351 1.00 85.75 72 ASP A N 1
ATOM 546 C CA . ASP A 1 72 ? 3.580 8.176 -6.135 1.00 85.75 72 ASP A CA 1
ATOM 547 C C . ASP A 1 72 ? 2.703 7.083 -5.510 1.00 85.75 72 ASP A C 1
ATOM 549 O O . ASP A 1 72 ? 1.960 7.366 -4.566 1.00 85.75 72 ASP A O 1
ATOM 553 N N . ALA A 1 73 ? 2.866 5.824 -5.932 1.00 85.75 73 ALA A N 1
ATOM 554 C CA . ALA A 1 73 ? 2.246 4.674 -5.273 1.00 85.75 73 ALA A CA 1
ATOM 555 C C . ALA A 1 73 ? 2.715 4.527 -3.813 1.00 85.75 73 ALA A C 1
ATOM 557 O O . ALA A 1 73 ? 1.911 4.228 -2.930 1.00 85.75 73 ALA A O 1
ATOM 558 N N . GLU A 1 74 ? 3.994 4.799 -3.536 1.00 85.06 74 GLU A N 1
ATOM 559 C CA . GLU A 1 74 ? 4.563 4.794 -2.183 1.00 85.06 74 GLU A CA 1
ATOM 560 C C . GLU A 1 74 ? 3.885 5.844 -1.300 1.00 85.06 74 GLU A C 1
ATOM 562 O O . GLU A 1 74 ? 3.396 5.515 -0.223 1.00 85.06 74 GLU A O 1
ATOM 567 N N . LYS A 1 75 ? 3.762 7.090 -1.773 1.00 85.50 75 LYS A N 1
ATOM 568 C CA . LYS A 1 75 ? 3.066 8.156 -1.031 1.00 85.50 75 LYS A CA 1
ATOM 569 C C . LYS A 1 75 ? 1.592 7.833 -0.788 1.00 85.50 75 LYS A C 1
ATOM 571 O O . LYS A 1 75 ? 1.070 8.163 0.278 1.00 85.50 75 LYS A O 1
ATOM 576 N N . ALA A 1 76 ? 0.918 7.229 -1.767 1.00 85.38 76 ALA A N 1
ATOM 577 C CA . ALA A 1 76 ? -0.485 6.848 -1.645 1.00 85.38 76 ALA A CA 1
ATOM 578 C C . ALA A 1 76 ? -0.678 5.760 -0.577 1.00 85.38 76 ALA A C 1
ATOM 580 O O . ALA A 1 76 ? -1.522 5.914 0.309 1.00 85.38 76 ALA A O 1
ATOM 581 N N . ALA A 1 77 ? 0.152 4.711 -0.605 1.00 84.56 77 ALA A N 1
ATOM 582 C CA . ALA A 1 77 ? 0.155 3.671 0.418 1.00 84.56 77 ALA A CA 1
ATOM 583 C C . ALA A 1 77 ? 0.499 4.259 1.797 1.00 84.56 77 ALA A C 1
ATOM 585 O O . ALA A 1 77 ? -0.262 4.086 2.747 1.00 84.56 77 ALA A O 1
ATOM 586 N N . ASP A 1 78 ? 1.578 5.039 1.898 1.00 83.25 78 ASP A N 1
ATOM 587 C CA . ASP A 1 78 ? 1.996 5.703 3.135 1.00 83.25 78 ASP A CA 1
ATOM 588 C C . ASP A 1 78 ? 0.852 6.534 3.748 1.00 83.25 78 ASP A C 1
ATOM 590 O O . ASP A 1 78 ? 0.645 6.500 4.961 1.00 83.25 78 ASP A O 1
ATOM 594 N N . ALA A 1 79 ? 0.088 7.273 2.936 1.00 82.88 79 ALA A N 1
ATOM 595 C CA . ALA A 1 79 ? -1.045 8.071 3.404 1.00 82.88 79 ALA A CA 1
ATOM 596 C C . ALA A 1 79 ? -2.191 7.206 3.957 1.00 82.88 79 ALA A C 1
ATOM 598 O O . ALA A 1 79 ? -2.742 7.523 5.014 1.00 82.88 79 ALA A O 1
ATOM 599 N N . ILE A 1 80 ? -2.515 6.095 3.291 1.00 83.38 80 ILE A N 1
ATOM 600 C CA . ILE A 1 80 ? -3.532 5.140 3.755 1.00 83.38 80 ILE A CA 1
ATOM 601 C C . ILE A 1 80 ? -3.112 4.518 5.089 1.00 83.38 80 ILE A C 1
ATOM 603 O O . ILE A 1 80 ? -3.883 4.543 6.049 1.00 83.38 80 ILE A O 1
ATOM 607 N N . PHE A 1 81 ? -1.871 4.035 5.194 1.00 78.12 81 PHE A N 1
ATOM 608 C CA . PHE A 1 81 ? -1.369 3.430 6.430 1.00 78.12 81 PHE A CA 1
ATOM 609 C C . PHE A 1 81 ? -1.180 4.448 7.560 1.00 78.12 81 PHE A C 1
ATOM 611 O O . PHE A 1 81 ? -1.336 4.085 8.723 1.00 78.12 81 PHE A O 1
ATOM 618 N N . ARG A 1 82 ? -0.925 5.732 7.258 1.00 79.81 82 ARG A N 1
ATOM 619 C CA . ARG A 1 82 ? -0.978 6.813 8.263 1.00 79.81 82 ARG A CA 1
ATOM 620 C C . ARG A 1 82 ? -2.375 6.985 8.837 1.00 79.81 82 ARG A C 1
ATOM 622 O O . ARG A 1 82 ? -2.511 7.116 10.048 1.00 79.81 82 ARG A O 1
ATOM 629 N N . ASN A 1 83 ? -3.393 6.984 7.983 1.00 77.00 83 ASN A N 1
ATOM 630 C CA . ASN A 1 83 ? -4.777 7.120 8.426 1.00 77.00 83 ASN A CA 1
ATOM 631 C C . ASN A 1 83 ? -5.231 5.892 9.228 1.00 77.00 83 ASN A C 1
ATOM 633 O O . ASN A 1 83 ? -5.835 6.050 10.286 1.00 77.00 83 ASN A O 1
ATOM 637 N N . LEU A 1 84 ? -4.864 4.682 8.794 1.00 75.75 84 LEU A N 1
ATOM 638 C CA . LEU A 1 84 ? -5.111 3.455 9.561 1.00 7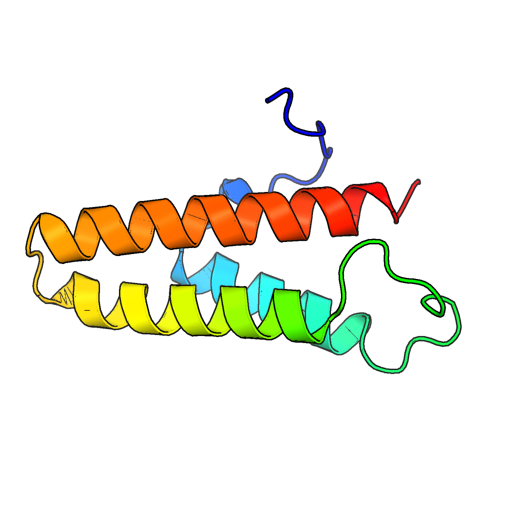5.75 84 LEU A CA 1
ATOM 639 C C . LEU A 1 84 ? -4.421 3.490 10.928 1.00 75.75 84 LEU A C 1
ATOM 641 O O . LEU A 1 84 ? -5.050 3.217 11.943 1.00 75.75 84 LEU A O 1
ATOM 645 N N . ALA A 1 85 ? -3.149 3.884 10.977 1.00 72.06 85 ALA A N 1
ATOM 646 C CA . ALA A 1 85 ? -2.421 3.983 12.236 1.00 72.06 85 ALA A CA 1
ATOM 647 C C . ALA A 1 85 ? -2.925 5.123 13.135 1.00 72.06 85 ALA A C 1
ATOM 649 O O . ALA A 1 85 ? -2.750 5.046 14.341 1.00 72.06 85 ALA A O 1
ATOM 650 N N . SER A 1 86 ? -3.558 6.161 12.580 1.00 69.44 86 SER A N 1
ATOM 651 C CA . SER A 1 86 ? -4.203 7.208 13.382 1.00 69.44 86 SER A CA 1
ATOM 652 C C . SER A 1 86 ? -5.516 6.772 14.025 1.00 69.44 86 SER A C 1
ATOM 654 O O . SER A 1 86 ? -5.911 7.356 15.022 1.00 69.44 86 SER A O 1
ATOM 656 N N . TYR A 1 87 ? -6.182 5.756 13.467 1.00 64.81 87 TYR A N 1
ATOM 657 C CA . TYR A 1 87 ? -7.357 5.143 14.090 1.00 64.81 87 TYR A CA 1
ATOM 658 C C . TYR A 1 87 ? -6.973 4.282 15.299 1.00 64.81 87 TYR A C 1
ATOM 660 O O . TYR A 1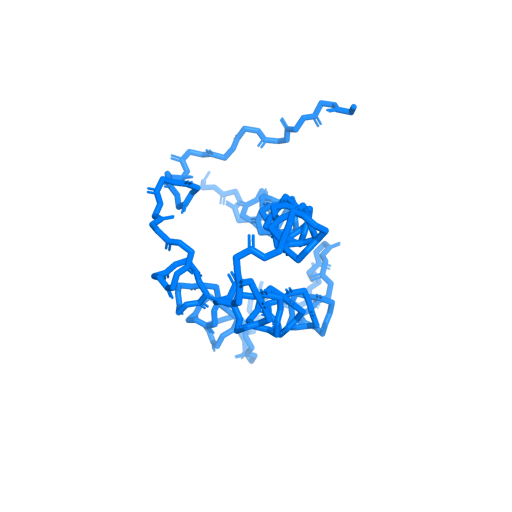 87 ? -7.743 4.149 16.243 1.00 64.81 87 TYR A O 1
ATOM 668 N N . VAL A 1 88 ? -5.765 3.717 15.283 1.00 60.12 88 VAL A N 1
ATOM 669 C CA . VAL A 1 88 ? -5.168 3.050 16.441 1.00 60.12 88 VAL A CA 1
ATOM 670 C C . VAL A 1 88 ? -4.555 4.134 17.339 1.00 60.12 88 VAL A C 1
ATOM 672 O O . VAL A 1 88 ? -3.337 4.303 17.384 1.00 60.12 88 VAL A O 1
ATOM 675 N N . GLU A 1 89 ? -5.400 4.942 17.989 1.00 50.00 89 GLU A N 1
ATOM 676 C CA . GLU A 1 89 ? -4.956 5.777 19.113 1.00 50.00 89 GLU A CA 1
ATOM 677 C C . GLU A 1 89 ? -4.352 4.860 20.194 1.00 50.00 89 GLU A C 1
ATOM 679 O O . GLU A 1 89 ? -4.929 3.823 20.527 1.00 50.00 89 GLU A O 1
ATOM 684 N N . PHE A 1 90 ? -3.156 5.216 20.674 1.00 42.56 90 PHE A N 1
ATOM 685 C CA . PHE A 1 90 ? -2.526 4.608 21.852 1.00 42.56 90 PHE A CA 1
ATOM 686 C C . PHE A 1 90 ? -3.111 5.202 23.131 1.00 42.56 90 PHE A C 1
ATOM 688 O O . PHE A 1 90 ? -3.310 6.439 23.145 1.00 42.56 90 PHE A O 1
#